Protein AF-A0AAD9A9N7-F1 (afdb_monomer_lite)

Sequence (62 aa):
MKFTGILIALLSATALANPIVDERSEGIKKRQCRSSGSYCATNSVCCSGACIGAAGRNGYCS

pLDDT: mean 73.04, std 17.21, range [49.53, 94.38]

Structure (mmCIF, N/CA/C/O backbone):
data_AF-A0AAD9A9N7-F1
#
_entry.id   AF-A0AAD9A9N7-F1
#
loop_
_atom_site.group_PDB
_atom_site.id
_atom_site.type_symbol
_atom_site.label_atom_id
_atom_site.label_alt_id
_atom_site.label_comp_id
_atom_site.label_asym_id
_atom_site.label_entity_id
_atom_site.label_seq_id
_atom_site.pdbx_PDB_ins_code
_atom_site.Cartn_x
_atom_site.Cartn_y
_atom_site.Cartn_z
_atom_site.occupancy
_atom_site.B_iso_or_equiv
_atom_site.auth_seq_id
_atom_site.auth_comp_id
_atom_site.auth_asym_id
_atom_site.auth_atom_id
_atom_site.pdbx_PDB_model_num
ATOM 1 N N . MET A 1 1 ? -1.029 3.156 70.171 1.00 52.00 1 MET A N 1
ATOM 2 C CA . MET A 1 1 ? -1.791 2.217 69.316 1.00 52.00 1 MET A CA 1
ATOM 3 C C . MET A 1 1 ? -1.795 2.760 67.885 1.00 52.00 1 MET A C 1
ATOM 5 O O . MET A 1 1 ? -2.723 3.452 67.495 1.00 52.00 1 MET A O 1
ATOM 9 N N . LYS A 1 2 ? -0.698 2.595 67.134 1.00 49.53 2 LYS A N 1
ATOM 10 C CA . LYS A 1 2 ? -0.608 3.065 65.735 1.00 49.53 2 LYS A CA 1
ATOM 11 C C . LYS A 1 2 ? 0.423 2.278 64.909 1.00 49.53 2 LYS A C 1
ATOM 13 O O . LYS A 1 2 ? 0.967 2.794 63.946 1.00 49.53 2 LYS A O 1
ATOM 18 N N . PHE A 1 3 ? 0.718 1.043 65.322 1.00 51.19 3 PHE A N 1
ATOM 19 C CA . PHE A 1 3 ? 1.778 0.220 64.721 1.00 51.19 3 PHE A CA 1
ATOM 20 C C . PHE A 1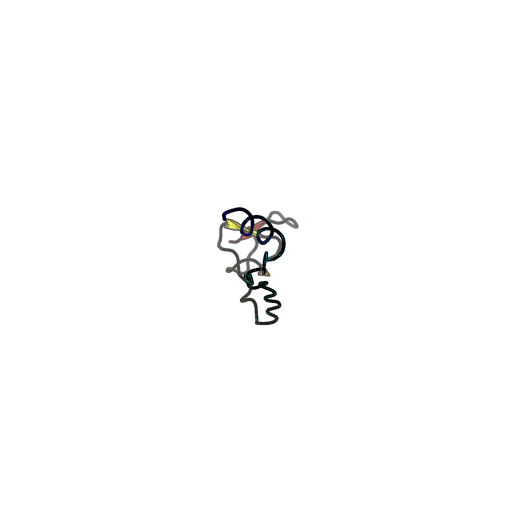 3 ? 1.266 -1.087 64.096 1.00 51.19 3 PHE A C 1
ATOM 22 O O . PHE A 1 3 ? 2.028 -1.794 63.455 1.00 51.19 3 PHE A O 1
ATOM 29 N N . THR A 1 4 ? -0.034 -1.378 64.190 1.00 55.19 4 THR A N 1
ATOM 30 C CA . THR A 1 4 ? -0.677 -2.537 63.541 1.00 55.19 4 THR A CA 1
ATOM 31 C C . THR A 1 4 ? -1.219 -2.233 62.137 1.00 55.19 4 THR A C 1
ATOM 33 O O . THR A 1 4 ? -1.883 -3.076 61.548 1.00 55.19 4 THR A O 1
ATOM 36 N N . GLY A 1 5 ? -0.953 -1.040 61.588 1.00 50.41 5 GLY A N 1
ATOM 37 C CA . GLY A 1 5 ? -1.494 -0.593 60.295 1.00 50.41 5 GLY A CA 1
ATOM 38 C C . GLY A 1 5 ? -0.504 -0.555 59.126 1.00 50.41 5 GLY A C 1
ATOM 39 O O . GLY A 1 5 ? -0.920 -0.263 58.014 1.00 50.41 5 GLY A O 1
ATOM 40 N N . ILE A 1 6 ? 0.790 -0.823 59.344 1.00 55.06 6 ILE A N 1
ATOM 41 C CA . ILE A 1 6 ? 1.822 -0.671 58.293 1.00 55.06 6 ILE A CA 1
ATOM 42 C C . ILE A 1 6 ? 2.212 -2.018 57.653 1.00 55.06 6 ILE A C 1
ATOM 44 O O . ILE A 1 6 ? 2.662 -2.048 56.513 1.00 55.06 6 ILE A O 1
ATOM 48 N N . LEU A 1 7 ? 1.963 -3.153 58.317 1.00 51.97 7 LEU A N 1
ATOM 49 C CA . LEU A 1 7 ? 2.336 -4.480 57.798 1.00 51.97 7 LEU A CA 1
ATOM 50 C C . LEU A 1 7 ? 1.356 -5.085 56.776 1.00 51.97 7 LEU A C 1
ATOM 52 O O . LEU A 1 7 ? 1.685 -6.087 56.151 1.00 51.97 7 LEU A O 1
ATOM 56 N N . ILE A 1 8 ? 0.178 -4.490 56.568 1.00 54.88 8 ILE A N 1
ATOM 57 C CA . ILE A 1 8 ? -0.846 -5.035 55.654 1.00 54.88 8 ILE A CA 1
ATOM 58 C C . ILE A 1 8 ? -0.742 -4.429 54.239 1.00 54.88 8 ILE A C 1
ATOM 60 O O . ILE A 1 8 ? -1.416 -4.871 53.317 1.00 54.88 8 ILE A O 1
ATOM 64 N N . ALA A 1 9 ? 0.139 -3.446 54.021 1.00 53.03 9 ALA A N 1
ATOM 65 C CA . ALA A 1 9 ? 0.263 -2.754 52.734 1.00 53.03 9 ALA A CA 1
ATOM 66 C C . ALA A 1 9 ? 1.050 -3.528 51.653 1.00 53.03 9 ALA A C 1
ATOM 68 O O . ALA A 1 9 ? 1.168 -3.039 50.534 1.00 53.03 9 ALA A O 1
ATOM 69 N N . LEU A 1 10 ? 1.598 -4.714 51.951 1.00 57.91 10 LEU A N 1
ATOM 70 C CA . LEU A 1 10 ? 2.493 -5.438 51.031 1.00 57.91 10 LEU A CA 1
ATOM 71 C C . LEU A 1 10 ? 1.899 -6.709 50.396 1.00 57.91 10 LEU A C 1
ATOM 73 O O . LEU A 1 10 ? 2.588 -7.353 49.613 1.00 57.91 10 LEU A O 1
ATOM 77 N N . LEU A 1 11 ? 0.646 -7.083 50.684 1.00 59.44 11 LEU A N 1
ATOM 78 C CA . LEU A 1 11 ? 0.093 -8.387 50.260 1.00 59.44 11 LEU A CA 1
ATOM 79 C C . LEU A 1 11 ? -1.254 -8.331 49.528 1.00 59.44 11 LEU A C 1
ATOM 81 O O . LEU A 1 11 ? -1.864 -9.366 49.280 1.00 59.44 11 LEU A O 1
ATOM 85 N N . SER A 1 12 ? -1.713 -7.153 49.116 1.00 60.41 12 SER A N 1
ATOM 86 C CA . SER A 1 12 ? -2.954 -7.035 48.348 1.00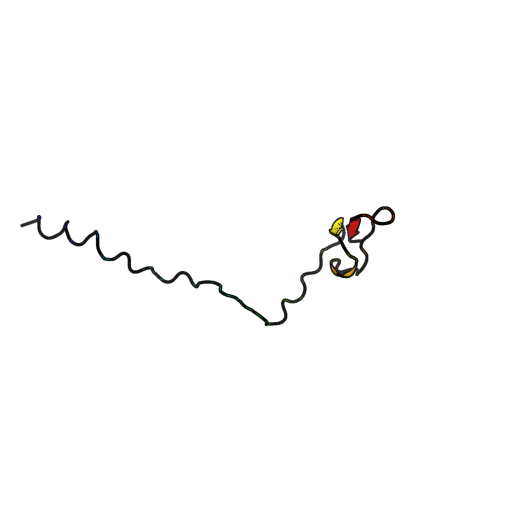 60.41 12 SER A CA 1
ATOM 87 C C . SER A 1 12 ? -2.837 -5.993 47.246 1.00 60.41 12 SER A C 1
ATOM 89 O O . SER A 1 12 ? -3.552 -4.997 47.230 1.00 60.41 12 SER A O 1
ATOM 91 N N . ALA A 1 13 ? -1.959 -6.251 46.279 1.00 57.00 13 ALA A N 1
ATOM 92 C CA . ALA A 1 13 ? -2.240 -5.814 44.920 1.00 57.00 13 ALA A CA 1
ATOM 93 C C . ALA A 1 13 ? -3.143 -6.880 44.287 1.00 57.00 13 ALA A C 1
ATOM 95 O O . ALA A 1 13 ? -2.704 -7.712 43.498 1.00 57.00 13 ALA A O 1
ATOM 96 N N . THR A 1 14 ? -4.421 -6.895 44.677 1.00 61.12 14 THR A N 1
ATOM 97 C CA . THR A 1 14 ? -5.451 -7.459 43.806 1.00 61.12 14 THR A CA 1
ATOM 98 C C . THR A 1 14 ? -5.357 -6.676 42.509 1.00 61.12 14 THR A C 1
ATOM 100 O O . THR A 1 14 ? -5.671 -5.484 42.489 1.00 61.12 14 THR A O 1
ATOM 103 N N . ALA A 1 15 ? -4.851 -7.320 41.458 1.00 59.97 15 ALA A N 1
ATOM 104 C CA . ALA A 1 15 ? -4.934 -6.798 40.110 1.00 59.97 15 ALA A CA 1
ATOM 105 C C . ALA A 1 15 ? -6.408 -6.471 39.849 1.00 59.97 15 ALA A C 1
ATOM 107 O O . ALA A 1 15 ? -7.238 -7.366 39.691 1.00 59.97 15 ALA A O 1
ATOM 108 N N . LEU A 1 16 ? -6.746 -5.182 39.875 1.00 56.47 16 LEU A N 1
ATOM 109 C CA . LEU A 1 16 ? -7.953 -4.704 39.230 1.00 56.47 16 LEU A CA 1
ATOM 110 C C . LEU A 1 16 ? -7.794 -5.127 37.778 1.00 56.47 16 LEU A C 1
ATOM 112 O O . LEU A 1 16 ? -6.824 -4.746 37.124 1.00 56.47 16 LEU A O 1
ATOM 116 N N . ALA A 1 17 ? -8.684 -6.013 37.345 1.00 61.72 17 ALA A N 1
ATOM 117 C CA . ALA A 1 17 ? -8.736 -6.532 36.000 1.00 61.72 17 ALA A CA 1
ATOM 118 C C . ALA A 1 17 ? -8.656 -5.367 35.005 1.00 61.72 17 ALA A C 1
ATOM 120 O O . ALA A 1 17 ? -9.649 -4.690 34.747 1.00 61.72 17 ALA A O 1
ATOM 121 N N . ASN A 1 18 ? -7.483 -5.149 34.408 1.00 62.72 18 ASN A N 1
ATOM 122 C CA . ASN A 1 18 ? -7.490 -4.636 33.054 1.00 62.72 18 ASN A CA 1
ATOM 123 C C . ASN A 1 18 ? -8.197 -5.723 32.247 1.00 62.72 18 ASN A C 1
ATOM 125 O O . ASN A 1 18 ? -7.807 -6.890 32.378 1.00 62.72 18 ASN A O 1
ATOM 129 N N . PRO A 1 19 ? -9.221 -5.404 31.439 1.00 60.12 19 PRO A N 1
ATOM 130 C CA . PRO A 1 19 ? -9.629 -6.353 30.429 1.00 60.12 19 PRO A CA 1
ATOM 131 C C . PRO A 1 19 ? -8.363 -6.651 29.629 1.00 60.12 19 PRO A C 1
ATOM 133 O O . PRO A 1 19 ? -7.790 -5.767 28.988 1.00 60.12 19 PRO A O 1
ATOM 136 N N . ILE A 1 20 ? -7.877 -7.888 29.735 1.00 56.56 20 ILE A N 1
ATOM 137 C CA . ILE A 1 20 ? -7.013 -8.442 28.712 1.00 56.56 20 ILE A CA 1
ATOM 138 C C . ILE A 1 20 ? -7.908 -8.349 27.488 1.00 56.56 20 ILE A C 1
ATOM 140 O O . ILE A 1 20 ? -8.876 -9.096 27.358 1.00 56.56 20 ILE A O 1
ATOM 144 N N . VAL A 1 21 ? -7.657 -7.354 26.644 1.00 58.44 21 VAL A N 1
ATOM 145 C CA . VAL A 1 21 ? -8.149 -7.345 25.276 1.00 58.44 21 VAL A CA 1
ATOM 146 C C . VAL A 1 21 ? -7.425 -8.476 24.555 1.00 58.44 21 VAL A C 1
ATOM 148 O O . VAL A 1 21 ? -6.620 -8.255 23.660 1.00 58.44 21 VAL A O 1
ATOM 151 N N . ASP A 1 22 ? -7.715 -9.716 24.949 1.00 56.78 22 ASP A N 1
ATOM 152 C CA . ASP A 1 22 ? -7.648 -10.835 24.032 1.00 56.78 22 ASP A CA 1
ATOM 153 C C . ASP A 1 22 ? -8.914 -10.742 23.188 1.00 56.78 22 ASP A C 1
ATOM 155 O O . ASP A 1 22 ? -9.841 -11.543 23.260 1.00 56.78 22 ASP A O 1
ATOM 159 N N . GLU A 1 23 ? -8.967 -9.685 22.379 1.00 53.97 23 GLU A N 1
ATOM 160 C CA . GLU A 1 23 ? -9.811 -9.698 21.206 1.00 53.97 23 GLU A CA 1
ATOM 161 C C . GLU A 1 23 ? -9.079 -10.562 20.175 1.00 53.97 23 GLU A C 1
ATOM 163 O O . GLU A 1 23 ? -8.656 -10.109 19.105 1.00 53.97 23 GLU A O 1
ATOM 168 N N . ARG A 1 24 ? -8.981 -11.867 20.464 1.00 64.31 24 ARG A N 1
ATOM 169 C CA . ARG A 1 24 ? -9.079 -12.875 19.416 1.00 64.31 24 ARG A CA 1
ATOM 170 C C . ARG A 1 24 ? -10.503 -12.806 18.862 1.00 64.31 24 ARG A C 1
ATOM 172 O O . ARG A 1 24 ? -11.318 -13.713 18.982 1.00 64.31 24 ARG A O 1
ATOM 179 N N . SER A 1 25 ? -10.800 -11.673 18.239 1.00 52.06 25 SER A N 1
ATOM 180 C CA . SER A 1 25 ? -11.875 -11.540 17.293 1.00 52.06 25 SER A CA 1
ATOM 181 C C . SER A 1 25 ? -11.370 -12.187 16.016 1.00 52.06 25 SER A C 1
ATOM 183 O O . SER A 1 25 ? -10.736 -11.568 15.164 1.00 52.06 25 SER A O 1
ATOM 185 N N . GLU A 1 26 ? -11.675 -13.474 15.904 1.00 60.56 26 GLU A N 1
ATOM 186 C CA . GLU A 1 26 ? -12.108 -14.037 14.626 1.00 60.56 26 GLU A CA 1
ATOM 187 C C . GLU A 1 26 ? -13.513 -13.518 14.244 1.00 60.56 26 GLU A C 1
ATOM 189 O O . GLU A 1 26 ? -14.150 -14.036 13.333 1.00 60.56 26 GLU A O 1
ATOM 194 N N . GLY A 1 27 ? -14.017 -12.458 14.886 1.00 50.69 27 GLY A N 1
ATOM 195 C CA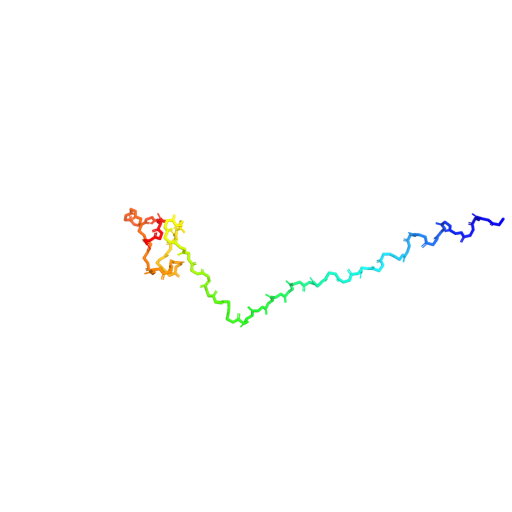 . GLY A 1 27 ? -15.003 -11.591 14.269 1.00 50.69 27 GLY A CA 1
ATOM 196 C C . GLY A 1 27 ? -14.330 -10.901 13.096 1.00 50.69 27 GLY A C 1
ATOM 197 O O . GLY A 1 27 ? -13.218 -10.39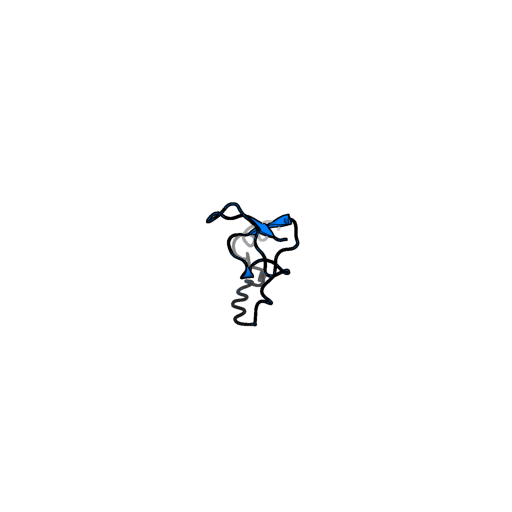9 13.225 1.00 50.69 27 GLY A O 1
ATOM 198 N N . ILE A 1 28 ? -14.986 -10.934 11.939 1.00 59.47 28 ILE A N 1
ATOM 199 C CA . ILE A 1 28 ? -14.600 -10.239 10.712 1.00 59.47 28 ILE A CA 1
ATOM 200 C C . ILE A 1 28 ? -14.019 -8.865 11.075 1.00 59.47 28 ILE A C 1
ATOM 202 O O . ILE A 1 28 ? -14.765 -7.898 11.242 1.00 59.47 28 ILE A O 1
ATOM 206 N N . LYS A 1 29 ? -12.689 -8.754 11.220 1.00 59.09 29 LYS A N 1
ATOM 207 C CA . LYS A 1 29 ? -12.029 -7.456 11.288 1.00 59.09 29 LYS A CA 1
ATOM 208 C C . LYS A 1 29 ? -12.380 -6.852 9.951 1.00 59.09 29 LYS A C 1
ATOM 210 O O . LYS A 1 29 ? -11.854 -7.316 8.939 1.00 59.09 29 LY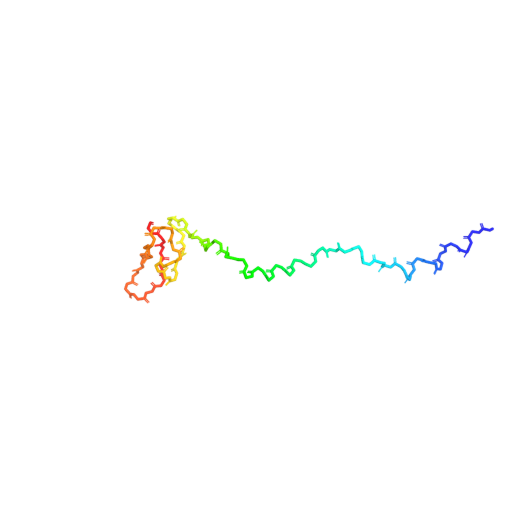S A O 1
ATOM 215 N N . LYS A 1 30 ? -13.337 -5.913 9.926 1.00 59.72 30 LYS A N 1
ATOM 216 C CA . LYS A 1 30 ? -13.649 -5.135 8.726 1.00 59.72 30 LYS A CA 1
ATOM 217 C C . LYS A 1 30 ? -12.297 -4.657 8.247 1.00 59.72 30 LYS A C 1
ATOM 219 O O . LYS A 1 30 ? -11.664 -3.877 8.955 1.00 59.72 30 LYS A O 1
ATOM 224 N N . ARG A 1 31 ? -11.804 -5.260 7.161 1.00 68.56 31 ARG A N 1
ATOM 225 C CA . ARG A 1 31 ? -10.419 -5.105 6.729 1.00 68.56 31 ARG A CA 1
ATOM 226 C C . ARG A 1 31 ? -10.245 -3.614 6.527 1.00 68.56 31 ARG A C 1
ATOM 228 O O . ARG A 1 31 ? -10.838 -3.063 5.605 1.00 68.56 31 ARG A O 1
ATOM 235 N N . GLN A 1 32 ? -9.566 -2.956 7.465 1.00 82.62 32 GLN A N 1
ATOM 236 C CA . GLN A 1 32 ? -9.431 -1.513 7.414 1.00 82.62 32 GLN A CA 1
ATOM 237 C C . GLN A 1 32 ? -8.602 -1.224 6.176 1.00 82.62 32 GLN A C 1
ATOM 239 O O . GLN A 1 32 ? -7.441 -1.625 6.076 1.00 82.62 32 GLN A O 1
ATOM 244 N N . CYS A 1 33 ? -9.260 -0.619 5.198 1.00 90.75 33 CYS A N 1
ATOM 245 C CA . CYS A 1 33 ? -8.622 -0.189 3.981 1.00 90.75 33 CYS A CA 1
ATOM 246 C C . CYS A 1 33 ? -7.968 1.174 4.227 1.00 90.75 33 CYS A C 1
ATOM 248 O O . CYS A 1 33 ? -8.371 1.938 5.106 1.00 90.75 33 CYS A O 1
ATOM 250 N N . ARG A 1 34 ? -6.913 1.458 3.477 1.00 92.50 34 ARG A N 1
ATOM 251 C CA . ARG A 1 34 ? -6.142 2.691 3.568 1.00 92.50 34 ARG A CA 1
ATOM 252 C C . ARG A 1 34 ? -6.697 3.732 2.601 1.00 92.50 34 ARG 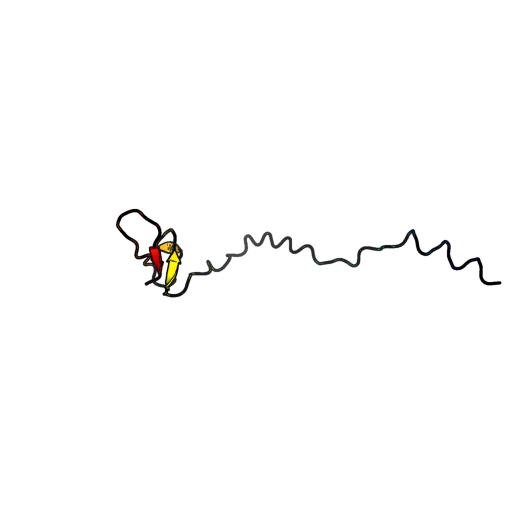A C 1
ATOM 254 O O . ARG A 1 34 ? -7.013 3.404 1.455 1.00 92.50 34 ARG A O 1
ATOM 261 N N . SER A 1 35 ? -6.787 4.973 3.068 1.00 94.00 35 SER A N 1
ATOM 262 C CA . SER A 1 35 ? -7.184 6.129 2.259 1.00 94.00 35 SER A CA 1
ATOM 263 C C . SER A 1 35 ? -6.130 6.468 1.202 1.00 94.00 35 SER A C 1
ATOM 265 O O . SER A 1 35 ? -4.953 6.129 1.369 1.00 94.00 35 SER A O 1
ATOM 267 N N . SER A 1 36 ? -6.533 7.185 0.151 1.00 93.38 36 SER A N 1
ATOM 268 C CA . SER A 1 36 ? -5.635 7.713 -0.884 1.00 93.38 36 SER A CA 1
ATOM 269 C C . SER A 1 36 ? -4.427 8.448 -0.282 1.00 93.38 36 SER A C 1
ATOM 271 O O . SER A 1 36 ? -4.530 9.095 0.760 1.00 93.38 36 SER A O 1
ATOM 273 N N . GLY A 1 37 ? -3.259 8.301 -0.905 1.00 92.12 37 GLY A N 1
ATOM 274 C CA . GLY A 1 37 ? -1.979 8.840 -0.436 1.00 92.12 37 GLY A CA 1
ATOM 275 C C . GLY A 1 37 ? -1.314 8.046 0.693 1.00 92.12 37 GLY A C 1
ATOM 276 O O . GLY A 1 37 ? -0.153 8.293 1.012 1.00 92.12 37 GLY A O 1
ATOM 277 N N . SER A 1 38 ? -1.995 7.061 1.287 1.00 93.75 38 SER A N 1
ATOM 278 C CA . SER A 1 38 ? -1.374 6.169 2.270 1.00 93.75 38 SER A CA 1
ATOM 279 C C . SER A 1 38 ? -0.455 5.169 1.587 1.00 93.75 38 SER A C 1
ATOM 281 O O . SER A 1 38 ? -0.791 4.631 0.536 1.00 93.75 38 SER A O 1
ATOM 283 N N . TYR A 1 39 ? 0.670 4.848 2.220 1.00 93.25 39 TYR A N 1
ATOM 284 C CA . TYR A 1 39 ? 1.549 3.782 1.749 1.00 93.25 39 TYR A CA 1
ATOM 285 C C . TYR A 1 39 ? 0.789 2.457 1.600 1.00 93.25 39 TYR A C 1
ATOM 287 O O . TYR A 1 39 ? -0.071 2.126 2.421 1.00 93.25 39 TYR A O 1
ATOM 295 N N . CYS A 1 40 ? 1.137 1.653 0.603 1.00 92.88 40 CYS A N 1
ATOM 296 C CA . CYS A 1 40 ? 0.539 0.349 0.356 1.00 92.88 40 CYS A CA 1
ATOM 297 C C . CYS A 1 40 ? 1.577 -0.647 -0.166 1.00 92.88 40 CYS A C 1
ATOM 299 O O . CYS A 1 40 ? 2.485 -0.296 -0.916 1.00 92.88 40 CYS A O 1
ATOM 301 N N . ALA A 1 41 ? 1.429 -1.907 0.246 1.00 91.69 41 ALA A N 1
ATOM 302 C CA . ALA A 1 41 ? 2.249 -3.012 -0.252 1.00 91.69 41 ALA A CA 1
ATOM 303 C C . ALA A 1 41 ? 1.528 -3.817 -1.342 1.00 91.69 41 ALA A C 1
ATOM 305 O O . ALA A 1 41 ? 2.158 -4.355 -2.245 1.00 91.69 41 ALA A O 1
ATOM 306 N N . THR A 1 42 ? 0.196 -3.892 -1.269 1.00 89.94 42 THR A N 1
ATOM 307 C CA . THR A 1 42 ? -0.648 -4.569 -2.255 1.00 89.94 42 THR A CA 1
ATOM 308 C C . THR A 1 42 ? -1.933 -3.776 -2.496 1.00 89.94 42 THR A C 1
ATOM 310 O O . THR A 1 42 ? -2.364 -2.977 -1.661 1.00 89.94 42 THR A O 1
ATOM 313 N N . ASN A 1 43 ? -2.564 -4.020 -3.644 1.00 90.81 43 ASN A N 1
ATOM 314 C CA . ASN A 1 43 ? -3.820 -3.394 -4.070 1.00 90.81 43 ASN A CA 1
ATOM 315 C C . ASN A 1 43 ? -4.959 -3.549 -3.047 1.00 90.81 43 ASN A C 1
ATOM 317 O O . ASN A 1 43 ? -5.693 -2.603 -2.775 1.00 90.81 43 ASN A O 1
ATOM 321 N N . SER A 1 44 ? -5.058 -4.718 -2.409 1.00 89.88 44 SER A N 1
ATOM 322 C CA . SER A 1 44 ? -6.131 -5.053 -1.463 1.00 89.88 44 SER A CA 1
ATOM 323 C C . SER A 1 44 ? -6.058 -4.315 -0.123 1.00 89.88 44 SER A C 1
ATOM 325 O O . SER A 1 44 ? -6.955 -4.466 0.706 1.00 89.88 44 SER A O 1
ATOM 327 N N . VAL A 1 45 ? -5.000 -3.533 0.112 1.00 91.81 45 VAL A N 1
ATOM 328 C CA . VAL A 1 45 ? -4.869 -2.697 1.312 1.00 91.81 45 VAL A CA 1
ATOM 329 C C . VAL A 1 45 ? -5.534 -1.333 1.116 1.00 91.81 45 VAL A C 1
ATOM 331 O O . VAL A 1 45 ? -5.888 -0.698 2.101 1.00 91.81 45 VAL A O 1
ATOM 334 N N . CYS A 1 46 ? -5.727 -0.872 -0.121 1.00 93.69 46 CYS A N 1
ATOM 335 C CA . CYS A 1 46 ? -6.297 0.441 -0.425 1.00 93.69 46 CYS A CA 1
ATOM 336 C C . CYS A 1 46 ? -7.820 0.383 -0.538 1.00 93.69 46 CYS A C 1
ATOM 338 O O . CYS A 1 46 ? -8.359 -0.577 -1.084 1.00 93.69 46 CYS A O 1
ATOM 340 N N . CYS A 1 47 ? -8.525 1.421 -0.079 1.00 94.19 47 CYS A N 1
ATOM 341 C CA . CYS A 1 47 ? -9.987 1.487 -0.221 1.00 94.19 47 CYS A CA 1
ATOM 342 C C . CYS A 1 47 ? -10.426 1.565 -1.690 1.00 94.19 47 CYS A C 1
ATOM 344 O O . CYS A 1 47 ? -11.477 1.043 -2.046 1.00 94.19 47 CYS A O 1
ATOM 346 N N . SER A 1 48 ? -9.593 2.167 -2.541 1.00 92.94 48 SER A N 1
ATOM 347 C CA . SER A 1 48 ? -9.751 2.198 -3.998 1.00 92.94 48 SER A CA 1
ATOM 348 C C . SER A 1 48 ? -9.376 0.883 -4.686 1.00 92.94 48 SER A C 1
ATOM 350 O O . SER A 1 48 ? -9.617 0.725 -5.879 1.00 92.94 48 SER A O 1
ATOM 352 N N . GLY A 1 49 ? -8.755 -0.058 -3.965 1.00 91.62 49 GLY A N 1
ATOM 353 C CA . GLY A 1 49 ? -8.221 -1.292 -4.539 1.00 91.62 49 GLY A CA 1
ATOM 354 C C . GLY A 1 49 ? -6.993 -1.088 -5.431 1.00 91.62 49 GLY A C 1
ATOM 355 O O . GLY A 1 49 ? -6.575 -2.034 -6.091 1.00 91.62 49 GLY A O 1
ATOM 356 N N . ALA A 1 50 ? -6.412 0.116 -5.465 1.00 91.94 50 ALA A N 1
ATOM 357 C CA . ALA A 1 50 ? -5.280 0.453 -6.320 1.00 91.94 50 ALA A CA 1
ATOM 358 C C . ALA A 1 50 ? -4.100 0.963 -5.487 1.00 91.94 50 ALA A C 1
ATOM 360 O O . ALA A 1 50 ? -4.175 2.005 -4.839 1.00 91.94 50 ALA A O 1
ATOM 361 N N . CYS A 1 51 ? -2.999 0.221 -5.534 1.00 93.25 51 CYS A N 1
ATOM 362 C CA . CYS A 1 51 ? -1.714 0.577 -4.964 1.00 93.25 51 CYS A CA 1
ATOM 363 C C . CYS A 1 51 ? -0.764 0.970 -6.095 1.00 93.25 51 CYS A C 1
ATOM 365 O O . CYS A 1 51 ? -0.271 0.112 -6.829 1.00 93.25 51 CYS A O 1
ATOM 367 N N . ILE A 1 52 ? -0.530 2.270 -6.255 1.00 92.56 52 ILE A N 1
ATOM 368 C CA . ILE A 1 52 ? 0.270 2.815 -7.349 1.00 92.56 52 ILE A CA 1
ATOM 369 C C . ILE A 1 52 ? 1.706 2.999 -6.864 1.00 92.56 52 ILE A C 1
ATOM 371 O O . ILE A 1 52 ? 1.994 3.841 -6.013 1.00 92.56 52 ILE A O 1
ATOM 375 N N . GLY A 1 53 ? 2.615 2.196 -7.405 1.00 88.50 53 GLY A N 1
ATOM 376 C CA . GLY A 1 53 ? 4.054 2.277 -7.167 1.00 88.50 53 GLY A CA 1
ATOM 377 C C . GLY A 1 53 ? 4.831 2.066 -8.464 1.00 88.50 53 GLY A C 1
ATOM 378 O O . GLY A 1 53 ? 4.279 1.613 -9.467 1.00 88.50 53 GLY A O 1
ATOM 379 N N . ALA A 1 54 ? 6.125 2.387 -8.459 1.00 77.38 54 ALA A N 1
ATOM 380 C CA . ALA A 1 54 ? 6.999 2.054 -9.582 1.00 77.38 54 ALA A CA 1
ATOM 381 C C . ALA A 1 54 ? 7.102 0.524 -9.720 1.00 77.38 54 ALA A C 1
ATOM 383 O O . ALA A 1 54 ? 7.286 -0.165 -8.716 1.00 77.38 54 ALA A O 1
ATOM 384 N N . ALA A 1 55 ? 6.959 0.024 -10.954 1.00 64.69 55 ALA A N 1
ATOM 385 C CA . ALA A 1 55 ? 6.843 -1.389 -11.330 1.00 64.69 55 ALA A CA 1
ATOM 386 C C . ALA A 1 55 ? 7.556 -2.365 -10.368 1.00 64.69 55 ALA A C 1
ATOM 388 O O . ALA A 1 55 ? 8.781 -2.480 -10.365 1.00 64.69 55 ALA A O 1
ATOM 389 N N . GLY A 1 56 ? 6.766 -3.063 -9.543 1.00 61.75 56 GLY A N 1
ATOM 390 C CA . GLY A 1 56 ? 7.239 -4.115 -8.636 1.00 61.75 56 GLY A CA 1
ATOM 391 C C . GLY A 1 56 ? 7.633 -3.673 -7.221 1.00 61.75 56 GLY A C 1
ATOM 392 O O . GLY A 1 56 ? 8.087 -4.513 -6.447 1.00 61.75 56 GLY A O 1
ATOM 393 N N . ARG A 1 57 ? 7.465 -2.397 -6.846 1.00 75.94 57 ARG A N 1
ATOM 394 C CA . ARG A 1 57 ? 7.659 -1.923 -5.463 1.00 75.94 57 ARG A CA 1
ATOM 395 C C . ARG A 1 57 ? 6.350 -1.517 -4.791 1.00 75.94 57 ARG A C 1
ATOM 397 O O . ARG A 1 57 ? 5.341 -1.263 -5.442 1.00 75.94 57 ARG A O 1
ATOM 404 N N . ASN A 1 58 ? 6.422 -1.405 -3.466 1.00 88.56 58 ASN A N 1
ATOM 405 C CA . ASN A 1 58 ? 5.401 -0.754 -2.654 1.00 88.56 58 ASN A CA 1
ATOM 406 C C . ASN A 1 58 ? 5.126 0.671 -3.161 1.00 88.56 58 ASN A C 1
ATOM 408 O O . ASN A 1 58 ? 6.026 1.332 -3.688 1.00 88.56 58 ASN A O 1
ATOM 412 N N . GLY A 1 59 ? 3.901 1.142 -2.973 1.00 93.75 59 GLY A N 1
ATOM 413 C CA . GLY A 1 59 ? 3.421 2.396 -3.537 1.00 93.75 59 GLY A CA 1
ATOM 414 C C . GLY A 1 59 ? 2.537 3.174 -2.576 1.00 93.75 59 GLY A C 1
ATOM 415 O O . GLY A 1 59 ? 2.659 3.044 -1.355 1.00 93.75 59 GLY A O 1
ATOM 416 N N . TYR A 1 60 ? 1.627 3.956 -3.148 1.00 93.81 60 TYR A N 1
ATOM 417 C CA . TYR A 1 60 ? 0.613 4.704 -2.418 1.00 93.81 60 TYR A CA 1
ATOM 418 C C . TYR A 1 60 ? -0.779 4.408 -2.967 1.00 93.81 60 TYR A C 1
ATOM 420 O O . TYR A 1 60 ? -0.952 4.147 -4.158 1.00 93.81 60 TYR A O 1
ATOM 428 N N . CYS A 1 61 ? -1.772 4.419 -2.086 1.00 94.38 61 CYS A N 1
ATOM 429 C CA . CYS A 1 61 ? -3.156 4.241 -2.482 1.00 94.38 61 CYS A CA 1
ATOM 430 C C . CYS A 1 61 ? -3.585 5.388 -3.389 1.00 94.38 61 CYS A C 1
ATOM 432 O O . CYS A 1 61 ? -3.364 6.551 -3.046 1.00 94.38 61 CYS A O 1
ATOM 434 N N . SER A 1 62 ? -4.187 5.051 -4.528 1.00 89.94 62 SER A N 1
ATOM 435 C CA . SER A 1 62 ? -4.830 6.043 -5.392 1.00 89.94 62 SER A CA 1
ATOM 436 C C . SER A 1 62 ? -6.139 6.512 -4.796 1.00 89.94 62 SER A C 1
ATOM 438 O O . SER A 1 62 ? -6.844 5.675 -4.191 1.00 89.94 62 SER A O 1
#

Foldseek 3Di:
DPPVPPVVVPPDPPPPDPPPPPPPPPPPPVLQADEFQAKAQALVNHPNSDQDDDPPGTHTHD

Organism: NCBI:txid1836956

Radius of gyration: 25.57 Å; chains: 1; bounding box: 23×23×81 Å

Secondary structure (DSSP, 8-state):
--SSSSTTTTS---------------S-----PBPTTSEESSGGGBTTS-EE-STTS-EEE-